Protein AF-I9KZC4-F1 (afdb_monomer_lite)

Secondary structure (DSSP, 8-state):
-------------B-TTSPBPTTEEEEEEE-TT------TT------S--EEEEEETTEEEEEEEP-

Radius of gyration: 15.26 Å; chains: 1; bounding box: 36×30×46 Å

Sequence (67 aa):
MDYRVKLVPQLVILDAEGQPVDNAHVIEIAFPGASIETLHGRVDTISGQGSAKIIVGDTTYRGVPLC

pLDDT: mean 78.84, std 12.56, range [55.34, 94.88]

Structure (mmCIF, N/CA/C/O backbone):
data_AF-I9KZC4-F1
#
_entry.id   AF-I9KZC4-F1
#
loop_
_atom_site.group_PDB
_atom_site.id
_atom_site.type_symbol
_atom_site.label_atom_id
_atom_site.label_alt_id
_atom_site.label_comp_id
_atom_site.label_asym_id
_atom_site.label_entity_id
_atom_site.label_se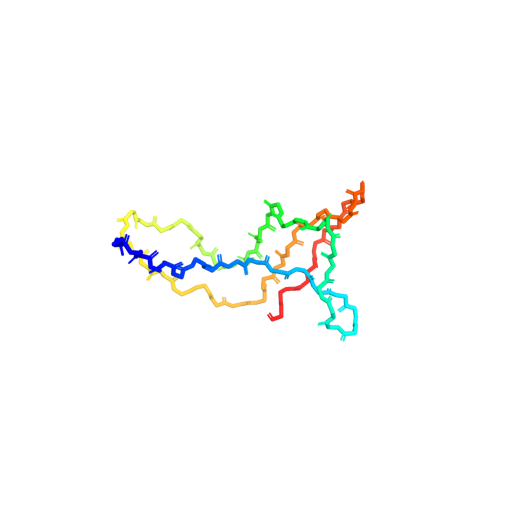q_id
_atom_site.pdbx_PDB_ins_code
_atom_site.Cartn_x
_atom_site.Cartn_y
_atom_site.Cartn_z
_atom_site.occupancy
_atom_site.B_iso_or_equiv
_atom_site.auth_seq_id
_atom_site.auth_comp_id
_atom_site.auth_asym_id
_atom_site.auth_atom_id
_atom_site.pdbx_PDB_model_num
ATOM 1 N N . MET A 1 1 ? 2.819 -10.568 35.540 1.00 60.41 1 MET A N 1
ATOM 2 C CA . ME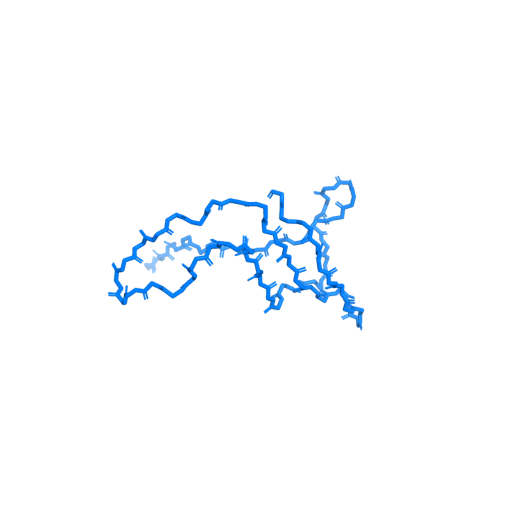T A 1 1 ? 2.235 -10.772 34.199 1.00 60.41 1 MET A CA 1
ATOM 3 C C . MET A 1 1 ? 3.253 -10.253 33.216 1.00 60.41 1 MET A C 1
ATOM 5 O O . MET A 1 1 ? 3.571 -9.072 33.283 1.00 60.41 1 MET A O 1
ATOM 9 N N . ASP A 1 2 ? 3.791 -11.128 32.375 1.00 70.50 2 ASP A N 1
ATOM 10 C CA . ASP A 1 2 ? 4.842 -10.755 31.433 1.00 70.50 2 ASP A CA 1
ATOM 11 C C . ASP A 1 2 ? 4.200 -10.372 30.105 1.00 70.50 2 ASP A C 1
ATOM 13 O O . ASP A 1 2 ? 3.713 -11.221 29.359 1.00 70.50 2 ASP A O 1
ATOM 17 N N . TYR A 1 3 ? 4.166 -9.072 29.829 1.00 79.50 3 TYR A N 1
ATOM 18 C CA . TYR A 1 3 ? 3.706 -8.548 28.552 1.00 79.50 3 TYR A CA 1
ATOM 19 C C . TYR A 1 3 ? 4.880 -8.456 27.583 1.00 79.50 3 TYR A C 1
ATOM 21 O O . TYR A 1 3 ? 5.997 -8.101 27.959 1.00 79.50 3 TYR A O 1
ATOM 29 N N . ARG A 1 4 ? 4.620 -8.751 26.310 1.00 68.62 4 ARG A N 1
ATOM 30 C CA . ARG A 1 4 ? 5.560 -8.505 25.216 1.00 68.62 4 ARG A CA 1
ATOM 31 C C . ARG A 1 4 ? 4.883 -7.611 24.195 1.00 68.62 4 ARG A C 1
ATOM 33 O O . ARG A 1 4 ? 3.769 -7.895 23.768 1.00 68.62 4 ARG A O 1
ATOM 40 N N . VAL A 1 5 ? 5.575 -6.549 23.806 1.00 63.75 5 VAL A N 1
ATOM 41 C CA . VAL A 1 5 ? 5.141 -5.635 22.750 1.00 63.75 5 VAL A CA 1
ATOM 42 C C . VAL A 1 5 ? 5.918 -5.994 21.491 1.00 63.75 5 VAL A C 1
ATOM 44 O O . VAL A 1 5 ? 7.145 -6.075 21.519 1.00 63.75 5 VAL A O 1
ATOM 47 N N . LYS A 1 6 ? 5.207 -6.230 20.390 1.00 76.12 6 LYS A N 1
ATOM 48 C CA . LYS A 1 6 ? 5.798 -6.424 19.066 1.00 76.12 6 LYS A CA 1
ATOM 49 C C . LYS A 1 6 ? 5.229 -5.365 18.136 1.00 76.12 6 LYS A C 1
ATOM 51 O O . LYS A 1 6 ? 4.015 -5.283 17.979 1.00 76.12 6 LYS A O 1
ATOM 56 N N . LEU A 1 7 ? 6.107 -4.587 17.513 1.00 66.44 7 LEU A N 1
ATOM 57 C CA . LEU A 1 7 ? 5.726 -3.703 16.421 1.00 66.44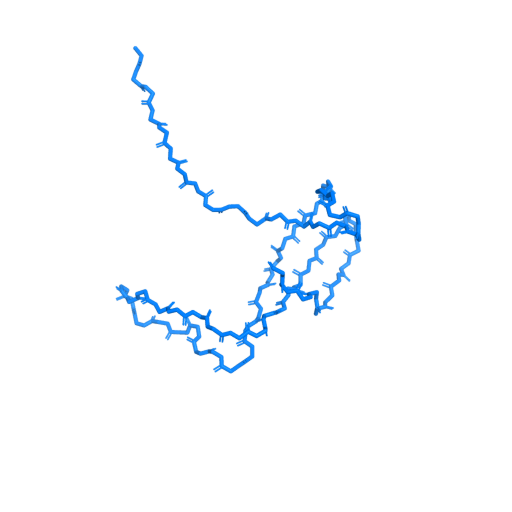 7 LEU A CA 1
ATOM 58 C C . LEU A 1 7 ? 5.548 -4.551 15.158 1.00 66.44 7 LEU A C 1
ATOM 60 O O . LEU A 1 7 ? 6.458 -5.287 14.771 1.00 66.44 7 LEU A O 1
ATOM 64 N N . VAL A 1 8 ? 4.375 -4.469 14.538 1.00 74.31 8 VAL A N 1
ATOM 65 C CA . VAL A 1 8 ? 4.095 -5.098 13.245 1.00 74.31 8 VAL A CA 1
ATOM 66 C C . VAL A 1 8 ? 3.701 -3.969 12.296 1.00 74.31 8 VAL A C 1
ATOM 68 O O . VAL A 1 8 ? 2.764 -3.242 12.624 1.00 74.31 8 VAL A O 1
ATOM 71 N N . PRO A 1 9 ? 4.412 -3.757 11.176 1.00 72.56 9 PRO A N 1
ATOM 72 C CA . PRO A 1 9 ? 3.996 -2.754 10.208 1.00 72.56 9 PRO A CA 1
ATOM 73 C C . PRO A 1 9 ? 2.601 -3.110 9.684 1.00 72.56 9 PRO A C 1
ATOM 75 O O . PRO A 1 9 ? 2.368 -4.237 9.246 1.00 72.56 9 PRO A O 1
ATOM 78 N N . GLN A 1 10 ? 1.678 -2.155 9.768 1.00 78.62 10 GLN A N 1
ATOM 79 C CA . GLN A 1 10 ? 0.308 -2.287 9.286 1.00 78.62 10 GLN A CA 1
ATOM 80 C C . GLN A 1 10 ? 0.096 -1.294 8.148 1.00 78.62 10 GLN A C 1
ATOM 82 O O . GLN A 1 10 ? 0.404 -0.111 8.281 1.00 78.62 10 GLN A O 1
ATOM 87 N N . LEU A 1 11 ? -0.425 -1.787 7.027 1.00 84.50 11 LEU A N 1
ATOM 88 C CA . LEU A 1 11 ? -0.858 -0.939 5.923 1.00 84.50 11 LEU A CA 1
ATOM 89 C C . LEU A 1 11 ? -2.199 -0.297 6.290 1.00 84.50 11 LEU A C 1
ATOM 91 O O . LEU A 1 11 ? -3.095 -0.983 6.786 1.00 84.50 11 LEU A O 1
ATOM 95 N N . VAL A 1 12 ? -2.328 1.001 6.028 1.00 88.19 12 VAL A N 1
ATOM 96 C CA . VAL A 1 12 ? -3.549 1.782 6.257 1.00 88.19 12 VAL A CA 1
ATOM 97 C C . VAL A 1 12 ? -3.930 2.451 4.944 1.00 88.19 12 VAL A C 1
ATOM 99 O O . VAL A 1 12 ? -3.065 2.959 4.233 1.00 88.19 12 VAL A O 1
ATOM 102 N N . ILE A 1 13 ? -5.216 2.422 4.610 1.00 89.69 13 ILE A N 1
ATOM 103 C CA . ILE A 1 13 ? -5.761 3.120 3.445 1.00 89.69 13 ILE A CA 1
ATOM 104 C C . ILE A 1 13 ? -6.278 4.466 3.931 1.00 89.69 13 ILE A C 1
ATOM 106 O O . ILE A 1 13 ? -7.028 4.510 4.904 1.00 89.69 13 ILE A O 1
ATOM 110 N N . LEU A 1 14 ? -5.855 5.537 3.264 1.00 92.94 14 LEU A N 1
ATOM 111 C CA . LEU A 1 14 ? -6.266 6.901 3.570 1.00 92.94 14 LEU A CA 1
ATOM 112 C C . LEU A 1 14 ? -7.199 7.428 2.475 1.00 92.94 14 LEU A C 1
ATOM 114 O O . LEU A 1 14 ? -7.033 7.080 1.302 1.00 92.94 14 LEU A O 1
ATOM 118 N N . ASP A 1 15 ? -8.171 8.249 2.856 1.00 91.56 15 ASP A N 1
ATOM 119 C CA . ASP A 1 15 ? -8.976 9.031 1.918 1.00 91.56 15 ASP A CA 1
ATOM 120 C C . ASP A 1 15 ? -8.226 10.283 1.418 1.00 91.56 15 ASP A C 1
ATOM 122 O O . ASP A 1 15 ? -7.033 10.474 1.680 1.00 91.56 15 ASP A O 1
ATOM 126 N N . ALA A 1 16 ? -8.916 11.133 0.653 1.00 90.31 16 ALA A N 1
ATOM 127 C CA . ALA A 1 16 ? -8.332 12.344 0.078 1.00 90.31 16 ALA A CA 1
ATOM 128 C C . ALA A 1 16 ? -7.935 13.385 1.143 1.00 90.31 16 ALA A C 1
ATOM 130 O O . ALA A 1 16 ? -7.054 14.211 0.901 1.00 90.31 16 ALA A O 1
ATOM 131 N N . GLU A 1 17 ? -8.547 13.326 2.323 1.00 94.88 17 GLU A N 1
ATOM 132 C CA . GLU A 1 17 ? -8.298 14.188 3.476 1.00 94.88 17 GLU A CA 1
ATOM 133 C C . GLU A 1 17 ? -7.233 13.601 4.423 1.00 94.88 17 GLU A C 1
ATOM 135 O O . GLU A 1 17 ? -6.894 14.206 5.447 1.00 94.88 17 GLU A O 1
ATOM 140 N N . GLY A 1 18 ? -6.683 12.429 4.088 1.00 90.88 18 GLY A N 1
ATOM 141 C CA . GLY A 1 18 ? -5.670 11.736 4.874 1.00 90.88 18 GL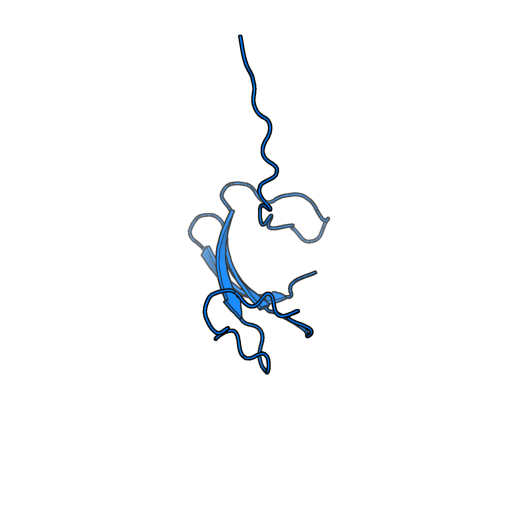Y A CA 1
ATOM 142 C C . GLY A 1 18 ? -6.226 10.999 6.093 1.00 90.88 18 GLY A C 1
ATOM 143 O O . GLY A 1 18 ? -5.456 10.671 6.997 1.00 90.88 18 GLY A O 1
ATOM 144 N N . GLN A 1 19 ? -7.536 10.753 6.159 1.00 93.44 19 GLN A N 1
ATOM 145 C CA . GLN A 1 19 ? -8.154 9.981 7.234 1.00 93.44 19 GLN A CA 1
ATOM 146 C C . GLN A 1 19 ? -8.166 8.483 6.905 1.00 93.44 19 GLN A C 1
ATOM 148 O O . GLN A 1 19 ? -8.345 8.112 5.744 1.00 93.44 19 GLN A O 1
ATOM 153 N N . PRO A 1 20 ? -7.992 7.596 7.903 1.00 92.06 20 PRO A N 1
ATOM 154 C CA . PRO A 1 20 ? -8.125 6.159 7.701 1.00 92.06 20 PRO A CA 1
ATOM 155 C C . PRO A 1 20 ? -9.519 5.772 7.205 1.00 92.06 20 PRO A C 1
ATOM 157 O O . PRO A 1 20 ? -10.527 6.205 7.758 1.00 92.06 20 PRO A O 1
ATOM 160 N N . VAL A 1 21 ? -9.563 4.901 6.200 1.00 92.50 21 VAL A N 1
ATOM 161 C CA . VAL A 1 21 ? -10.807 4.328 5.685 1.00 92.50 21 VAL A CA 1
ATOM 162 C C . VAL A 1 21 ? -11.116 3.025 6.422 1.00 92.50 21 VAL A C 1
ATOM 164 O O . VAL A 1 21 ? -10.344 2.064 6.362 1.00 92.50 21 VAL A O 1
ATOM 167 N N . ASP A 1 22 ? -12.265 2.979 7.095 1.00 89.62 22 ASP A N 1
ATOM 168 C CA . ASP A 1 22 ? -12.762 1.773 7.760 1.00 89.62 22 ASP A CA 1
ATOM 169 C C . ASP A 1 22 ? -13.153 0.680 6.751 1.00 89.62 22 ASP A C 1
ATOM 171 O O . ASP A 1 22 ? -13.564 0.959 5.623 1.00 89.62 22 ASP A O 1
ATOM 175 N N . ASN A 1 23 ? -13.065 -0.590 7.168 1.00 87.56 23 ASN A N 1
ATOM 176 C CA . ASN A 1 23 ? -13.381 -1.764 6.333 1.00 87.56 23 ASN A CA 1
ATOM 177 C C . ASN A 1 23 ? -12.644 -1.774 4.981 1.00 87.56 23 ASN A C 1
ATOM 179 O O . ASN A 1 23 ? -13.188 -2.205 3.957 1.00 87.56 23 ASN A O 1
ATOM 183 N N . ALA A 1 24 ? -11.408 -1.277 4.982 1.00 88.19 24 ALA A N 1
ATOM 184 C CA . ALA A 1 24 ? -10.555 -1.229 3.813 1.00 88.19 24 ALA A CA 1
ATOM 185 C C . ALA A 1 24 ? -9.357 -2.174 3.965 1.00 88.19 24 ALA A C 1
ATOM 187 O O . ALA A 1 24 ? -8.733 -2.259 5.027 1.00 88.19 24 ALA A O 1
ATOM 188 N N . HIS A 1 25 ? -9.012 -2.878 2.886 1.00 87.56 25 HIS A N 1
ATOM 189 C CA . HIS A 1 25 ? -7.914 -3.841 2.882 1.00 87.56 25 HIS A CA 1
ATOM 190 C C . HIS A 1 25 ? -7.078 -3.744 1.608 1.00 87.56 25 HIS A C 1
ATOM 192 O O . HIS A 1 25 ? -7.608 -3.677 0.497 1.00 87.56 25 HIS A O 1
ATOM 198 N N . VAL A 1 26 ? -5.754 -3.790 1.769 1.00 87.19 26 VAL A N 1
ATOM 199 C CA . VAL A 1 26 ? -4.810 -3.945 0.658 1.00 87.19 26 VAL A CA 1
ATOM 200 C C . VAL A 1 26 ? -4.705 -5.428 0.319 1.00 87.19 26 VAL A C 1
ATOM 202 O O . VAL A 1 26 ? -4.393 -6.238 1.188 1.00 87.19 26 VAL A O 1
ATOM 205 N N . ILE A 1 27 ? -4.968 -5.784 -0.937 1.00 86.81 27 ILE A N 1
ATOM 206 C CA . ILE A 1 27 ? -4.888 -7.177 -1.405 1.00 86.81 27 ILE A CA 1
ATOM 207 C C . ILE A 1 27 ? -3.549 -7.444 -2.089 1.00 86.81 27 ILE A C 1
ATOM 209 O O . ILE A 1 27 ? -3.025 -8.551 -2.036 1.00 86.81 27 ILE A O 1
ATOM 213 N N . GLU A 1 28 ? -3.011 -6.438 -2.773 1.00 84.25 28 GLU A N 1
ATOM 214 C CA . GLU A 1 28 ? -1.812 -6.572 -3.589 1.00 84.25 28 GLU A CA 1
ATOM 215 C C . GLU A 1 28 ? -1.090 -5.231 -3.650 1.00 84.25 28 GLU A C 1
ATOM 217 O O . GLU A 1 28 ? -1.732 -4.182 -3.752 1.00 84.25 28 GLU A O 1
ATOM 222 N N . ILE A 1 29 ? 0.239 -5.278 -3.619 1.00 84.50 29 ILE A N 1
ATOM 223 C CA . ILE A 1 29 ? 1.098 -4.137 -3.913 1.00 84.50 29 ILE A CA 1
ATOM 224 C C . ILE A 1 29 ? 2.031 -4.538 -5.050 1.00 84.50 29 ILE A C 1
ATOM 226 O O . ILE A 1 29 ? 2.747 -5.533 -4.954 1.00 84.50 29 ILE A O 1
ATOM 230 N N . ALA A 1 30 ? 2.035 -3.733 -6.106 1.00 81.44 30 ALA A N 1
ATOM 231 C CA . ALA A 1 30 ? 2.923 -3.875 -7.242 1.00 81.44 30 ALA A CA 1
ATOM 232 C C . ALA A 1 30 ? 3.954 -2.742 -7.247 1.00 81.44 30 ALA A C 1
ATOM 234 O O . ALA A 1 30 ? 3.606 -1.566 -7.120 1.00 81.44 30 ALA A O 1
ATOM 235 N N . PHE A 1 31 ? 5.217 -3.104 -7.466 1.00 80.06 31 PHE A N 1
ATOM 236 C CA . PHE A 1 31 ? 6.320 -2.172 -7.696 1.00 80.06 31 PHE A CA 1
ATOM 237 C C . PHE A 1 31 ? 6.904 -2.433 -9.087 1.00 80.06 31 PHE A C 1
ATOM 239 O O . PHE A 1 31 ? 7.804 -3.264 -9.235 1.00 80.06 31 PHE A O 1
ATOM 246 N N . PRO A 1 32 ? 6.371 -1.782 -10.136 1.00 68.94 32 PRO A N 1
ATOM 247 C CA . PRO A 1 32 ? 6.833 -1.999 -11.500 1.00 68.94 32 PRO A CA 1
ATOM 248 C C . PRO A 1 32 ? 8.325 -1.658 -11.616 1.00 68.94 32 PRO A C 1
ATOM 250 O O . PRO A 1 32 ? 8.730 -0.533 -11.342 1.00 68.94 32 PRO A O 1
ATOM 253 N N . GLY A 1 33 ? 9.148 -2.634 -12.006 1.00 67.88 33 GLY A N 1
ATOM 254 C CA . GLY A 1 33 ? 10.599 -2.464 -12.163 1.00 67.88 33 GLY A CA 1
ATOM 255 C C . GLY A 1 33 ? 11.452 -2.898 -10.965 1.00 67.88 33 GLY A C 1
ATOM 256 O O . GLY A 1 33 ? 12.671 -2.965 -11.104 1.00 67.88 33 GLY A O 1
ATOM 257 N N . ALA A 1 34 ? 10.846 -3.258 -9.829 1.00 65.25 34 ALA A N 1
ATOM 258 C CA . ALA A 1 34 ? 11.551 -3.894 -8.720 1.00 65.25 34 ALA A CA 1
ATOM 259 C C . ALA A 1 34 ? 11.392 -5.421 -8.788 1.00 65.25 34 ALA A C 1
ATOM 261 O O . ALA A 1 34 ? 10.280 -5.934 -8.915 1.00 65.25 34 ALA A O 1
ATOM 262 N N . SER A 1 35 ? 12.497 -6.165 -8.683 1.00 60.41 35 SER A N 1
ATOM 263 C CA . SER A 1 35 ? 12.438 -7.620 -8.500 1.00 60.41 35 SER A CA 1
ATOM 264 C C . SER A 1 35 ? 12.072 -7.914 -7.047 1.00 60.41 35 SER A C 1
ATOM 266 O O . SER A 1 35 ? 12.896 -7.724 -6.157 1.00 60.41 35 SER A O 1
ATOM 268 N N . ILE A 1 36 ? 10.830 -8.339 -6.801 1.00 61.50 36 ILE A N 1
ATOM 269 C CA . ILE A 1 36 ? 10.338 -8.702 -5.456 1.00 61.50 36 ILE A CA 1
ATOM 270 C C . ILE A 1 36 ? 10.798 -10.122 -5.067 1.00 61.50 36 ILE A C 1
ATOM 272 O O . ILE A 1 36 ? 10.733 -10.507 -3.902 1.00 61.50 36 ILE A O 1
ATOM 276 N N . GLU A 1 37 ? 11.318 -10.900 -6.022 1.00 57.03 37 GLU A N 1
ATOM 277 C CA . GLU A 1 37 ? 11.977 -12.172 -5.732 1.00 57.03 37 GLU A CA 1
ATOM 278 C C . GLU A 1 37 ? 13.322 -11.919 -5.046 1.00 57.03 37 GLU A C 1
ATOM 280 O O . GLU A 1 37 ? 14.354 -11.734 -5.695 1.00 57.03 37 GLU A O 1
ATOM 285 N N . THR A 1 38 ? 13.314 -11.903 -3.714 1.00 55.34 38 THR A N 1
ATOM 286 C CA . THR A 1 38 ? 14.541 -11.954 -2.925 1.00 55.34 38 THR A CA 1
ATOM 287 C C . THR A 1 38 ? 14.892 -13.413 -2.640 1.00 55.34 38 THR A C 1
ATOM 289 O O . THR A 1 38 ? 14.045 -14.238 -2.287 1.00 55.34 38 THR A O 1
ATOM 292 N N . LEU A 1 39 ? 16.169 -13.765 -2.800 1.00 58.22 39 LEU A N 1
ATOM 293 C CA . LEU A 1 39 ? 16.692 -15.012 -2.241 1.00 58.22 39 LEU A CA 1
ATOM 294 C C . LEU A 1 39 ? 16.399 -15.013 -0.733 1.00 58.22 39 LEU A C 1
ATOM 296 O O . LEU A 1 39 ? 16.655 -14.011 -0.061 1.00 58.22 39 LEU A O 1
ATOM 300 N N . HIS A 1 40 ? 15.865 -16.125 -0.214 1.00 58.00 40 HIS A N 1
ATOM 301 C CA . HIS A 1 40 ? 15.526 -16.288 1.205 1.00 58.00 40 HIS A CA 1
ATOM 302 C C . HIS A 1 40 ? 16.617 -15.687 2.111 1.00 58.00 40 HIS A C 1
ATOM 304 O O . HIS A 1 40 ? 17.763 -16.132 2.090 1.00 58.00 40 HIS A O 1
ATOM 310 N N . GLY A 1 41 ? 16.250 -14.680 2.911 1.00 55.53 41 GLY A N 1
ATOM 311 C CA . GLY A 1 41 ? 17.143 -14.050 3.891 1.00 55.53 41 GLY A CA 1
ATOM 312 C C . GLY A 1 41 ? 17.817 -12.745 3.455 1.00 55.53 41 GLY A C 1
ATOM 313 O O . GLY A 1 41 ? 18.540 -12.165 4.264 1.00 55.53 41 GLY A O 1
ATOM 314 N N . ARG A 1 42 ? 17.572 -12.239 2.239 1.00 57.53 42 ARG A N 1
ATOM 315 C CA . ARG A 1 42 ? 18.035 -10.907 1.826 1.00 57.53 42 ARG A CA 1
ATOM 316 C C . ARG A 1 42 ? 16.920 -9.867 1.963 1.00 57.53 42 ARG A C 1
ATOM 318 O O . ARG A 1 42 ? 15.848 -10.006 1.380 1.00 57.53 42 ARG A O 1
ATOM 325 N N . VAL A 1 43 ? 17.191 -8.824 2.747 1.00 59.00 43 VAL A N 1
ATOM 326 C CA . VAL A 1 43 ? 16.368 -7.610 2.797 1.00 59.00 43 VAL A CA 1
ATOM 327 C C . VAL A 1 43 ? 16.832 -6.708 1.659 1.00 59.00 43 VAL A C 1
ATOM 329 O O . VAL A 1 43 ? 17.933 -6.167 1.726 1.00 59.00 43 VAL A O 1
ATOM 332 N N . ASP A 1 44 ? 16.019 -6.574 0.615 1.00 59.75 44 ASP A N 1
ATOM 333 C CA . ASP A 1 44 ? 16.248 -5.602 -0.453 1.00 59.75 44 ASP A CA 1
ATOM 334 C C . ASP A 1 44 ? 15.327 -4.389 -0.265 1.00 59.75 44 ASP A C 1
ATOM 336 O O . ASP A 1 44 ? 14.166 -4.514 0.130 1.00 59.75 44 ASP A O 1
ATOM 340 N N . THR A 1 45 ? 15.859 -3.196 -0.534 1.00 63.19 45 THR A N 1
ATOM 341 C CA . THR A 1 45 ? 15.073 -1.958 -0.544 1.00 63.19 45 THR A CA 1
ATOM 342 C C . THR A 1 45 ? 14.333 -1.859 -1.869 1.00 63.19 45 THR A C 1
ATOM 344 O O . THR A 1 45 ? 14.958 -1.715 -2.919 1.00 63.19 45 THR A O 1
ATOM 347 N N . ILE A 1 46 ? 13.003 -1.889 -1.822 1.00 65.94 46 ILE A N 1
ATOM 348 C CA . ILE A 1 46 ? 12.173 -1.584 -2.984 1.00 65.94 46 ILE A CA 1
ATOM 349 C C . ILE A 1 46 ? 12.078 -0.061 -3.112 1.00 65.94 46 ILE A C 1
ATOM 351 O O . ILE A 1 46 ? 11.490 0.605 -2.262 1.00 65.94 46 ILE A O 1
ATOM 355 N N . SER A 1 47 ? 12.679 0.492 -4.161 1.00 63.41 47 SER A N 1
ATOM 356 C CA . SER A 1 47 ? 12.590 1.909 -4.514 1.00 63.41 47 SER A CA 1
ATOM 357 C C . SER A 1 47 ? 11.777 2.084 -5.800 1.00 63.41 47 SER A C 1
ATOM 359 O O . SER A 1 47 ? 11.927 1.318 -6.749 1.00 63.41 47 SER A O 1
ATOM 361 N N . GLY A 1 48 ? 10.891 3.084 -5.833 1.00 67.56 48 GLY A N 1
ATOM 362 C CA . GLY A 1 48 ? 10.054 3.392 -6.999 1.00 67.56 48 GLY A CA 1
ATOM 363 C C . GLY A 1 48 ? 8.610 3.739 -6.636 1.00 67.56 48 GLY A C 1
ATOM 364 O O . GLY A 1 48 ? 8.181 3.546 -5.500 1.00 67.56 48 GLY A O 1
ATOM 365 N N . GLN A 1 49 ? 7.856 4.260 -7.609 1.00 78.62 49 GLN A N 1
ATOM 366 C CA . GLN A 1 49 ? 6.419 4.500 -7.451 1.00 78.62 49 GLN A CA 1
ATOM 367 C C . GLN A 1 49 ? 5.677 3.158 -7.460 1.00 78.62 49 GLN A C 1
ATOM 369 O O . GLN A 1 49 ? 5.536 2.518 -8.502 1.00 78.62 49 GLN A O 1
ATOM 374 N N . GLY A 1 50 ? 5.246 2.714 -6.280 1.00 84.19 50 GLY A N 1
ATOM 375 C CA . GLY A 1 50 ? 4.399 1.536 -6.120 1.00 84.19 50 GLY A CA 1
ATOM 376 C C . GLY A 1 50 ? 2.920 1.871 -6.287 1.00 84.19 50 GLY A C 1
ATOM 377 O O . GLY A 1 50 ? 2.497 3.016 -6.115 1.00 84.19 50 GLY A O 1
ATOM 378 N N . SER A 1 51 ? 2.118 0.854 -6.586 1.00 87.75 51 SER A N 1
ATOM 379 C CA . SER A 1 51 ? 0.660 0.968 -6.577 1.00 87.75 51 SER A CA 1
ATOM 380 C C . SER A 1 51 ? 0.015 -0.231 -5.895 1.00 87.75 51 SER A C 1
ATOM 382 O O . SER A 1 51 ? 0.535 -1.344 -5.942 1.00 87.75 51 SER A O 1
ATOM 384 N N . ALA A 1 52 ? -1.125 -0.003 -5.259 1.00 88.06 52 ALA A N 1
ATOM 385 C CA . ALA A 1 52 ? -1.907 -1.000 -4.562 1.00 88.06 52 ALA A CA 1
ATOM 386 C C . ALA A 1 52 ? -3.205 -1.326 -5.308 1.00 88.06 52 ALA A C 1
ATOM 388 O O . ALA A 1 52 ? -3.829 -0.489 -5.972 1.00 88.06 52 ALA A O 1
ATOM 389 N N . LYS A 1 53 ? -3.647 -2.566 -5.131 1.00 90.12 53 LYS A N 1
ATOM 390 C CA . LYS A 1 53 ? -5.029 -2.982 -5.337 1.00 90.12 53 LYS A CA 1
ATOM 391 C C . LYS A 1 53 ? -5.684 -3.117 -3.971 1.00 90.12 53 LYS A C 1
ATOM 393 O O . LYS A 1 53 ? -5.195 -3.862 -3.117 1.00 90.12 53 LYS A O 1
ATOM 398 N N . ILE A 1 54 ? -6.796 -2.418 -3.784 1.00 91.00 54 ILE A N 1
ATOM 399 C CA . ILE A 1 54 ? -7.496 -2.342 -2.501 1.00 91.00 54 ILE A CA 1
ATOM 400 C C . ILE A 1 54 ? -8.972 -2.709 -2.651 1.00 91.00 54 ILE A C 1
ATOM 402 O O . ILE A 1 54 ? -9.547 -2.600 -3.738 1.00 91.00 54 ILE A O 1
ATOM 406 N N . ILE A 1 55 ? -9.580 -3.119 -1.543 1.00 90.56 55 ILE A N 1
ATOM 407 C CA . ILE A 1 55 ? -11.030 -3.203 -1.368 1.00 90.56 55 ILE A CA 1
ATOM 408 C C . ILE A 1 55 ? -11.440 -2.162 -0.332 1.00 90.56 55 ILE A C 1
ATOM 410 O O . ILE A 1 55 ? -10.795 -2.065 0.709 1.00 90.56 55 ILE A O 1
ATOM 414 N N . VAL A 1 56 ? -12.515 -1.425 -0.612 1.00 90.88 56 VAL A N 1
ATOM 415 C CA . VAL A 1 56 ? -13.226 -0.579 0.358 1.00 90.88 56 VAL A CA 1
ATOM 416 C C . VAL A 1 56 ? -14.700 -0.972 0.308 1.00 90.88 56 VAL A C 1
ATOM 418 O O . VAL A 1 56 ? -15.347 -0.810 -0.732 1.00 90.88 56 VAL A O 1
ATOM 421 N N . GLY A 1 57 ? -15.222 -1.537 1.401 1.00 89.94 57 GLY A N 1
ATOM 422 C CA . GLY A 1 57 ? -16.541 -2.178 1.385 1.00 89.94 57 GLY A CA 1
ATOM 423 C C . GLY A 1 57 ? -16.588 -3.302 0.344 1.00 89.94 57 GLY A C 1
ATOM 424 O O . GLY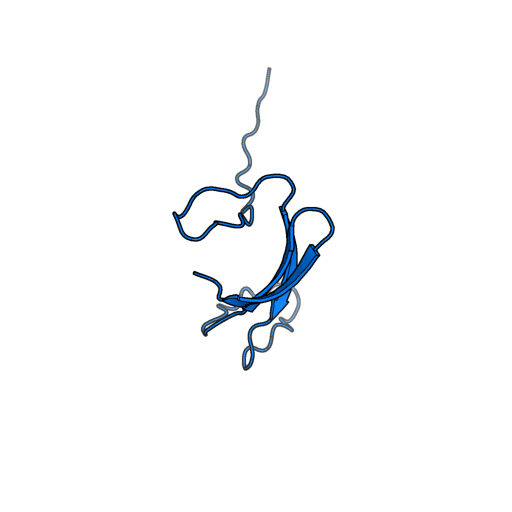 A 1 57 ? -15.770 -4.214 0.395 1.00 89.94 57 GLY A O 1
ATOM 425 N N . ASP A 1 58 ? -17.488 -3.200 -0.638 1.00 90.25 58 ASP A N 1
ATOM 426 C CA . ASP A 1 58 ? -17.614 -4.173 -1.740 1.00 90.25 58 ASP A CA 1
ATOM 427 C C . ASP A 1 58 ? -16.949 -3.709 -3.053 1.00 90.25 58 ASP A C 1
ATOM 429 O O . ASP A 1 58 ? -17.027 -4.384 -4.083 1.00 90.25 58 ASP A O 1
ATOM 433 N N . THR A 1 59 ? -16.282 -2.548 -3.049 1.00 90.94 59 THR A N 1
ATOM 434 C CA . THR A 1 59 ? -15.685 -1.966 -4.260 1.00 90.94 59 THR A CA 1
ATOM 435 C C . THR A 1 59 ? -14.198 -2.286 -4.353 1.00 90.94 59 THR A C 1
ATOM 437 O O . THR A 1 59 ? -13.437 -2.058 -3.414 1.00 90.94 59 THR A O 1
ATOM 440 N N . THR A 1 60 ? -13.762 -2.780 -5.516 1.00 94.19 60 THR A N 1
ATOM 441 C CA . THR A 1 60 ? -12.340 -3.010 -5.815 1.00 94.19 60 THR A CA 1
ATOM 442 C C . THR A 1 60 ? -11.743 -1.823 -6.565 1.00 94.19 60 THR A C 1
ATOM 444 O O . THR A 1 60 ? -12.186 -1.505 -7.668 1.00 94.19 60 THR A O 1
ATOM 447 N N . TYR A 1 61 ? -10.665 -1.256 -6.029 1.00 90.12 61 TYR A N 1
ATOM 448 C CA . TYR A 1 61 ? -9.867 -0.218 -6.681 1.00 90.12 61 TYR A CA 1
ATOM 449 C C . TYR A 1 61 ? -8.512 -0.790 -7.100 1.00 90.12 61 TYR A C 1
ATOM 451 O O . TYR A 1 61 ? -7.901 -1.586 -6.383 1.00 90.12 61 TYR A O 1
ATOM 459 N N . ARG A 1 62 ? -8.035 -0.405 -8.286 1.00 90.50 62 ARG A N 1
ATOM 460 C CA . ARG A 1 62 ? -6.758 -0.860 -8.854 1.00 90.50 62 ARG A CA 1
ATOM 461 C C . ARG A 1 62 ? -5.877 0.345 -9.158 1.00 90.50 62 ARG A C 1
ATOM 463 O O . ARG A 1 62 ? -6.386 1.346 -9.648 1.00 90.50 62 ARG A O 1
ATOM 470 N N . GLY A 1 63 ? -4.572 0.214 -8.925 1.00 86.38 63 GLY A N 1
ATOM 471 C CA . GLY A 1 63 ? -3.598 1.252 -9.266 1.00 86.38 63 GLY A CA 1
AT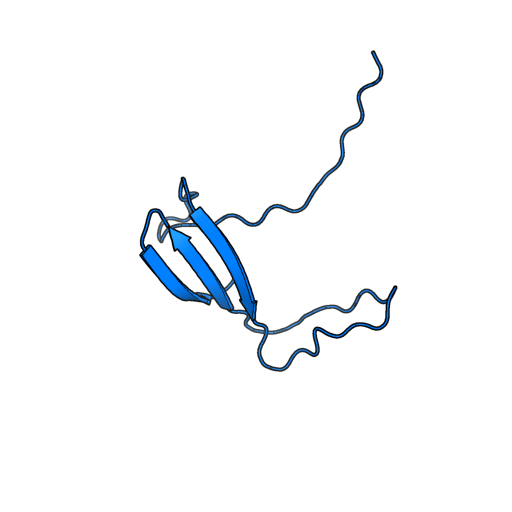OM 472 C C . GLY A 1 63 ? -3.576 2.433 -8.293 1.00 86.38 63 GLY A C 1
ATOM 473 O O . GLY A 1 63 ? -3.207 3.530 -8.696 1.00 86.38 63 GLY A O 1
ATOM 474 N N . VAL A 1 64 ? -3.975 2.231 -7.033 1.00 87.38 64 VAL A N 1
ATOM 475 C CA . VAL A 1 64 ? -3.925 3.281 -6.002 1.00 87.38 64 VAL A CA 1
ATOM 476 C C . VAL A 1 64 ? -2.457 3.577 -5.683 1.00 87.38 64 VAL A C 1
ATOM 478 O O . VAL A 1 64 ? -1.758 2.654 -5.270 1.00 87.38 64 VAL A O 1
ATOM 481 N N . PRO A 1 65 ? -1.946 4.799 -5.895 1.00 86.62 65 PRO A N 1
ATOM 482 C CA . PRO A 1 65 ? -0.540 5.096 -5.644 1.00 86.62 65 PRO A CA 1
ATOM 483 C C . PRO A 1 65 ? -0.213 4.941 -4.157 1.00 86.62 65 PRO A C 1
ATOM 485 O O . PRO A 1 65 ? -1.010 5.321 -3.300 1.00 86.62 65 PRO A O 1
ATOM 488 N N . LEU A 1 66 ? 0.961 4.387 -3.856 1.00 84.94 66 LEU A N 1
ATOM 489 C CA . LEU A 1 66 ? 1.493 4.418 -2.495 1.00 84.94 66 LEU A CA 1
ATOM 490 C C . LEU A 1 66 ? 2.035 5.821 -2.195 1.00 84.94 66 LEU A C 1
ATOM 492 O O . LEU A 1 66 ? 2.706 6.413 -3.046 1.00 84.94 66 LEU A O 1
ATOM 496 N N . CYS A 1 67 ? 1.756 6.322 -0.994 1.00 76.19 67 CYS A N 1
ATOM 497 C CA . CYS A 1 67 ? 2.237 7.599 -0.470 1.00 76.19 67 CYS A CA 1
ATOM 498 C C . CYS A 1 67 ? 3.226 7.398 0.681 1.00 76.19 67 CYS A C 1
ATOM 500 O O . CYS A 1 67 ? 3.009 6.459 1.482 1.00 76.19 67 CYS A O 1
#

Foldseek 3Di:
DDDDDDDDDDDFDADPVRDGAPPKDWPDKDQPPDDPDDDPPDDDDRDHWMATWMDRPNDIDGGHTDD